Protein AF-0000000081938781 (afdb_homodimer)

Foldseek 3Di:
DPPPPPVVVVVVVVVVVVVVVVVVVVVVPDDDPPPCVVVLVVVCVVVPHDDSVVVVCVVVVVVVVVVVVVVD/DPPPPPVVVVVVVVVVVVVVVVVVVVVVPDDDPPPCVVVLVVVCVVVPHDDSVVVVVVVVVVVVVVVVVVVD

Structure (mmCIF, N/CA/C/O backbone):
data_AF-0000000081938781-model_v1
#
loop_
_entity.id
_entity.type
_entity.pdbx_description
1 polymer 'Uncharacterized protein'
#
loop_
_atom_site.group_PDB
_atom_site.id
_atom_site.type_symbol
_atom_site.label_atom_id
_atom_site.label_alt_id
_atom_site.label_comp_id
_atom_site.label_asym_id
_atom_site.label_entity_id
_atom_site.label_seq_id
_atom_site.pdbx_PDB_ins_code
_atom_site.Cartn_x
_atom_site.Cartn_y
_atom_site.Cartn_z
_atom_site.occupancy
_atom_site.B_iso_or_equiv
_atom_site.auth_seq_id
_atom_site.auth_comp_id
_atom_site.auth_asym_id
_atom_site.auth_atom_id
_atom_site.pdbx_PDB_model_num
ATOM 1 N N . GLN A 1 1 ? -18.969 41.344 25.844 1 45.53 1 GLN A N 1
ATOM 2 C CA . GLN A 1 1 ? -19.172 40.438 24.719 1 45.53 1 GLN A CA 1
ATOM 3 C C . GLN A 1 1 ? -18.578 39.062 25.016 1 45.53 1 GLN A C 1
ATOM 5 O O . GLN A 1 1 ? -17.391 38.938 25.312 1 45.53 1 GLN A O 1
ATOM 10 N N . ARG A 1 2 ? -19.328 38.125 25.609 1 53.16 2 ARG A N 1
ATOM 11 C CA . ARG A 1 2 ? -18.984 36.75 25.953 1 53.16 2 ARG A CA 1
ATOM 12 C C . ARG A 1 2 ? -18.453 36 24.734 1 53.16 2 ARG A C 1
ATOM 14 O O . ARG A 1 2 ? -19 36.094 23.641 1 53.16 2 ARG A O 1
ATOM 21 N N . SER A 1 3 ? -17.109 35.969 24.516 1 57.44 3 SER A N 1
ATOM 22 C CA . SER A 1 3 ? -16.5 35.094 23.5 1 57.44 3 SER A CA 1
ATOM 23 C C . SER A 1 3 ? -17.203 33.75 23.406 1 57.44 3 SER A C 1
ATOM 25 O O . SER A 1 3 ? -17.266 33 24.391 1 57.44 3 SER A O 1
ATOM 27 N N . LEU A 1 4 ? -18.391 33.625 22.875 1 56.41 4 LEU A N 1
ATOM 28 C CA . LEU A 1 4 ? -19.219 32.469 22.641 1 56.41 4 LEU A CA 1
ATOM 29 C C . LEU A 1 4 ? -18.391 31.297 22.125 1 56.41 4 LEU A C 1
ATOM 31 O O . LEU A 1 4 ? -17.766 31.391 21.062 1 56.41 4 LEU A O 1
ATOM 35 N N . HIS A 1 5 ? -17.75 30.547 22.922 1 61.38 5 HIS A N 1
ATOM 36 C CA . HIS A 1 5 ? -17.25 29.219 22.578 1 61.38 5 HIS A CA 1
ATOM 37 C C . HIS A 1 5 ? -18.266 28.469 21.703 1 61.38 5 HIS A C 1
ATOM 39 O O . HIS A 1 5 ? -19.406 28.266 22.125 1 61.38 5 HIS A O 1
ATOM 45 N N . ASN A 1 6 ? -18.469 28.797 20.422 1 64.5 6 ASN A N 1
ATOM 46 C CA . ASN A 1 6 ? -19.375 28.141 19.484 1 64.5 6 ASN A CA 1
ATOM 47 C C . ASN A 1 6 ? -19.312 26.625 19.594 1 64.5 6 ASN A C 1
ATOM 49 O O . ASN A 1 6 ? -18.266 26.016 19.344 1 64.5 6 ASN A O 1
ATOM 53 N N . PRO A 1 7 ? -20.297 26.078 20.297 1 66.06 7 PRO A N 1
ATOM 54 C CA . PRO A 1 7 ? -20.391 24.625 20.469 1 66.06 7 PRO A CA 1
ATOM 55 C C . PRO A 1 7 ? -20.109 23.859 19.172 1 66.06 7 PRO A C 1
ATOM 57 O O . PRO A 1 7 ? -19.641 22.719 19.219 1 66.06 7 PRO A O 1
ATOM 60 N N . ARG A 1 8 ? -20.484 24.516 18.141 1 68.5 8 ARG A N 1
ATOM 61 C CA . ARG A 1 8 ? -20.234 23.859 16.859 1 68.5 8 ARG A CA 1
ATOM 62 C C . ARG A 1 8 ? -18.75 23.719 16.609 1 68.5 8 ARG A C 1
ATOM 64 O O . ARG A 1 8 ? -18.312 22.75 15.953 1 68.5 8 ARG A O 1
ATOM 71 N N . ARG A 1 9 ? -18.062 24.594 17.172 1 79.56 9 ARG A N 1
ATOM 72 C CA . ARG A 1 9 ? -16.625 24.516 16.969 1 79.56 9 ARG A CA 1
ATOM 73 C C . ARG A 1 9 ? -16.047 23.297 17.703 1 79.56 9 ARG A C 1
ATOM 75 O O . ARG A 1 9 ? -15.078 22.688 17.234 1 79.56 9 ARG A O 1
ATOM 82 N N . LYS A 1 10 ? -16.703 23.078 18.828 1 79.31 10 LYS A N 1
ATOM 83 C CA . LYS A 1 10 ? -16.25 21.922 19.594 1 79.31 10 LYS A CA 1
ATOM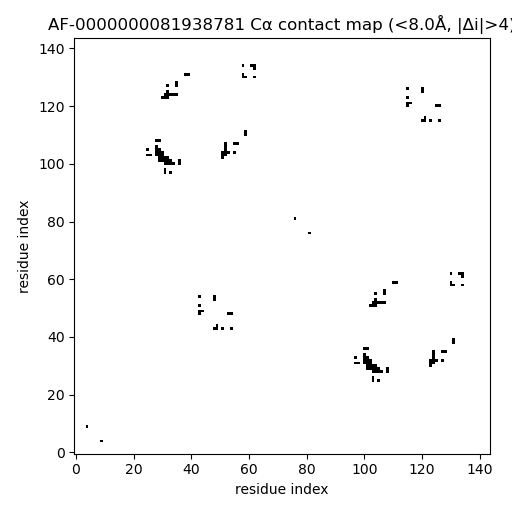 84 C C . LYS A 1 10 ? -16.469 20.625 18.812 1 79.31 10 LYS A C 1
ATOM 86 O O . LYS A 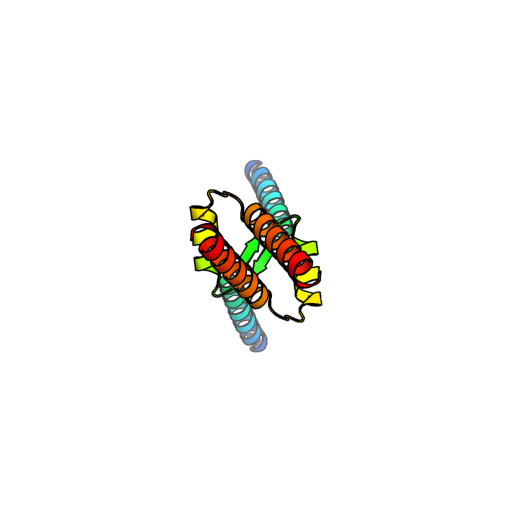1 10 ? -15.594 19.75 18.781 1 79.31 10 LYS A O 1
ATOM 91 N N . CYS A 1 11 ? -17.719 20.516 18.312 1 83.75 11 CYS A N 1
ATOM 92 C CA . CYS A 1 11 ? -18.047 19.312 17.547 1 83.75 11 CYS A CA 1
ATOM 93 C C . CYS A 1 11 ? -17.094 19.141 16.359 1 83.75 11 CYS A C 1
ATOM 95 O O . CYS A 1 11 ? -16.609 18.047 16.109 1 83.75 11 CYS A O 1
ATOM 97 N N . GLY A 1 12 ? -16.859 20.25 15.898 1 83.88 12 GLY A N 1
ATOM 98 C CA . GLY A 1 12 ? -15.961 20.25 14.758 1 83.88 12 GLY A CA 1
ATOM 99 C C . GLY A 1 12 ? -14.555 19.812 15.117 1 83.88 12 GLY A C 1
ATOM 100 O O . GLY A 1 12 ? -13.922 19.062 14.367 1 83.88 12 GLY A O 1
ATOM 101 N N . ARG A 1 13 ? -14.141 20.312 16.25 1 88.31 13 ARG A N 1
ATOM 102 C CA . ARG A 1 13 ? -12.805 19.953 16.703 1 88.31 13 ARG A CA 1
ATOM 103 C C . ARG A 1 13 ? -12.695 18.453 16.984 1 88.31 13 ARG A C 1
ATOM 105 O O . ARG A 1 13 ? -11.695 17.828 16.641 1 88.31 13 ARG A O 1
ATOM 112 N N . ARG A 1 14 ? -13.664 17.953 17.688 1 89.31 14 ARG A N 1
ATOM 113 C CA . ARG A 1 14 ? -13.703 16.531 17.969 1 89.31 14 ARG A CA 1
ATOM 114 C C . ARG A 1 14 ? -13.703 15.711 16.688 1 89.31 14 ARG A C 1
ATOM 116 O O . ARG A 1 14 ? -13.016 14.688 16.594 1 89.31 14 ARG A O 1
ATOM 123 N N . GLN A 1 15 ? -14.562 16.094 15.789 1 92.81 15 GLN A N 1
ATOM 124 C CA . GLN A 1 15 ? -14.633 15.414 14.492 1 92.81 15 GLN A CA 1
ATOM 125 C C . GLN A 1 15 ? -13.281 15.438 13.789 1 92.81 15 GLN A C 1
ATOM 127 O O . GLN A 1 15 ? -12.867 14.438 13.195 1 92.81 15 GLN A O 1
ATOM 132 N N . LYS A 1 16 ? -12.711 16.609 13.945 1 94.88 16 LYS A N 1
ATOM 133 C CA . LYS A 1 16 ? -11.391 16.734 13.344 1 94.88 16 LYS A CA 1
ATOM 134 C C . LYS A 1 16 ? -10.383 15.805 14.016 1 94.88 16 LYS A C 1
ATOM 136 O O . LYS A 1 16 ? -9.562 15.18 13.344 1 94.88 16 LYS A O 1
ATOM 141 N N . HIS A 1 17 ? -10.375 15.844 15.312 1 94.38 17 HIS A N 1
ATOM 142 C CA . HIS A 1 17 ? -9.492 14.969 16.078 1 94.38 17 HIS A CA 1
ATOM 143 C C . HIS A 1 17 ? -9.734 13.5 15.727 1 94.38 17 HIS A C 1
ATOM 145 O O . HIS A 1 17 ? -8.781 12.75 15.523 1 94.38 17 HIS A O 1
ATOM 151 N N . ASN A 1 18 ? -10.938 13.047 15.641 1 95 18 ASN A N 1
ATOM 152 C CA . ASN A 1 18 ? -11.289 11.672 15.297 1 95 18 ASN A CA 1
ATOM 153 C C . ASN A 1 18 ? -10.805 11.305 13.891 1 95 18 ASN A C 1
ATOM 155 O O . ASN A 1 18 ? -10.328 10.195 13.672 1 95 18 ASN A O 1
ATOM 159 N N . ARG A 1 19 ? -10.984 12.242 12.984 1 95.88 19 ARG A N 1
ATOM 160 C CA . ARG A 1 19 ? -10.508 12.016 11.617 1 95.88 19 ARG A CA 1
ATOM 161 C C . ARG A 1 19 ? -8.992 11.828 11.594 1 95.88 19 ARG A C 1
ATOM 163 O O . ARG A 1 19 ? -8.484 10.93 10.914 1 95.88 19 ARG A O 1
ATOM 170 N N . ARG A 1 20 ? -8.32 12.672 12.297 1 95.88 20 ARG A N 1
ATOM 171 C CA . ARG A 1 20 ? -6.863 12.594 12.375 1 95.88 20 ARG A CA 1
ATOM 172 C C . ARG A 1 20 ? -6.414 11.242 12.914 1 95.88 20 ARG A C 1
ATOM 174 O O . ARG A 1 20 ? -5.453 10.656 12.414 1 95.88 20 ARG A O 1
ATOM 181 N N . GLN A 1 21 ? -7.051 10.773 13.945 1 95.81 21 GLN A N 1
ATOM 182 C CA . GLN A 1 21 ? -6.715 9.484 14.547 1 95.81 21 GLN A CA 1
ATOM 183 C C . GLN A 1 21 ? -6.957 8.344 13.57 1 95.81 21 GLN A C 1
ATOM 185 O O . GLN A 1 21 ? -6.141 7.426 13.461 1 95.81 21 GLN A O 1
ATOM 190 N N . ARG A 1 22 ? -8.047 8.344 12.883 1 95.06 22 ARG A N 1
ATOM 191 C CA . ARG A 1 22 ? -8.375 7.328 11.883 1 95.06 22 ARG A CA 1
ATOM 192 C C . ARG A 1 22 ? -7.336 7.312 10.766 1 95.06 22 ARG A C 1
ATOM 194 O O . ARG A 1 22 ? -6.859 6.25 10.367 1 95.06 22 ARG A O 1
ATOM 201 N N . ASP A 1 23 ? -7.016 8.422 10.32 1 94.81 23 ASP A N 1
ATOM 202 C CA . ASP A 1 23 ? -6.016 8.531 9.266 1 94.81 23 ASP A CA 1
ATOM 203 C C . ASP A 1 23 ? -4.664 7.984 9.727 1 94.81 23 ASP A C 1
ATOM 205 O O . ASP A 1 23 ? -3.975 7.293 8.977 1 94.81 23 ASP A O 1
ATOM 209 N N . GLN A 1 24 ? -4.316 8.352 10.891 1 96.31 24 GLN A N 1
ATOM 210 C CA . GLN A 1 24 ? -3.049 7.891 11.445 1 96.31 24 GLN A CA 1
ATOM 211 C C . GLN A 1 24 ? -3.02 6.371 11.562 1 96.31 24 GLN A C 1
ATOM 213 O O . GLN A 1 24 ? -1.993 5.742 11.297 1 96.31 24 GLN A O 1
ATOM 218 N N . LYS A 1 25 ? -4.133 5.824 11.992 1 95.75 25 LYS A N 1
ATOM 219 C CA . LYS A 1 25 ? -4.223 4.371 12.109 1 95.75 25 LYS A CA 1
ATOM 220 C C . LYS A 1 25 ? -4.07 3.699 10.75 1 95.75 25 LYS A C 1
ATOM 222 O O . LYS A 1 25 ? -3.361 2.697 10.625 1 95.75 25 LYS A O 1
ATOM 227 N N . ARG A 1 26 ? -4.695 4.227 9.758 1 96.06 26 ARG A N 1
ATOM 228 C CA . ARG A 1 26 ? -4.641 3.652 8.414 1 96.06 26 ARG A CA 1
ATOM 229 C C . ARG A 1 26 ? -3.244 3.773 7.82 1 96.06 26 ARG A C 1
ATOM 231 O O . ARG A 1 26 ? -2.797 2.893 7.082 1 96.06 26 ARG A O 1
ATOM 238 N N . ALA A 1 27 ? -2.607 4.875 8.164 1 96.69 27 ALA A N 1
ATOM 239 C CA . ALA A 1 27 ? -1.287 5.148 7.605 1 96.69 27 ALA A CA 1
ATOM 240 C C . ALA A 1 27 ? -0.282 4.078 8.023 1 96.69 27 ALA A C 1
ATOM 242 O O . ALA A 1 27 ? 0.711 3.85 7.324 1 96.69 27 ALA A O 1
ATOM 243 N N . ARG A 1 28 ? -0.596 3.385 9.109 1 96.81 28 ARG A N 1
ATOM 244 C CA . ARG A 1 28 ? 0.328 2.398 9.656 1 96.81 28 ARG A CA 1
ATOM 245 C C . ARG A 1 28 ? 0.369 1.144 8.789 1 96.81 28 ARG A C 1
ATOM 247 O O . ARG A 1 28 ? 1.335 0.38 8.844 1 96.81 28 ARG A O 1
ATOM 254 N N . THR A 1 29 ? -0.623 0.896 7.965 1 98.19 29 THR A N 1
ATOM 255 C CA . THR A 1 29 ? -0.706 -0.331 7.18 1 98.19 29 THR A CA 1
ATOM 256 C C . THR A 1 29 ? -0.753 -0.014 5.688 1 98.19 29 THR A C 1
ATOM 258 O O . THR A 1 29 ? -1.196 -0.839 4.887 1 98.19 29 THR A O 1
ATOM 261 N N . ARG A 1 30 ? -0.37 1.173 5.359 1 98.62 30 ARG A N 1
ATOM 262 C CA . ARG A 1 30 ? -0.258 1.542 3.953 1 98.62 30 ARG A CA 1
ATOM 263 C C . ARG A 1 30 ? 1.151 1.287 3.432 1 98.62 30 ARG A C 1
ATOM 265 O O . ARG A 1 30 ? 2.135 1.546 4.129 1 98.62 30 ARG A O 1
ATOM 272 N N . VAL A 1 31 ? 1.252 0.759 2.23 1 98.62 31 VAL A N 1
ATOM 273 C CA . VAL A 1 31 ? 2.529 0.495 1.578 1 98.62 31 VAL A CA 1
ATOM 274 C C . VAL A 1 31 ? 2.586 1.224 0.237 1 98.62 31 VAL A C 1
ATOM 276 O O . VAL A 1 31 ? 1.583 1.303 -0.476 1 98.62 31 VAL A O 1
ATOM 279 N N . ASN A 1 32 ? 3.742 1.853 -0.035 1 98.62 32 ASN A N 1
ATOM 280 C CA . ASN A 1 32 ? 3.967 2.496 -1.324 1 98.62 32 ASN A CA 1
ATOM 281 C C . ASN A 1 32 ? 4.324 1.479 -2.404 1 98.62 32 ASN A C 1
ATOM 283 O O . ASN A 1 32 ? 5.398 0.876 -2.363 1 98.62 32 ASN A O 1
ATOM 287 N N . ILE A 1 33 ? 3.492 1.423 -3.383 1 98.81 33 ILE A N 1
ATOM 288 C CA . ILE A 1 33 ? 3.732 0.402 -4.395 1 98.81 33 ILE A CA 1
ATOM 289 C C . ILE A 1 33 ? 4.168 1.063 -5.703 1 98.81 33 ILE A C 1
ATOM 291 O O . ILE A 1 33 ? 4.352 0.388 -6.719 1 98.81 33 ILE A O 1
ATOM 295 N N . GLY A 1 34 ? 4.34 2.285 -5.707 1 96.81 34 GLY A N 1
ATOM 296 C CA . GLY A 1 34 ? 4.988 3.035 -6.77 1 96.81 34 GLY A CA 1
ATOM 297 C C . GLY A 1 34 ? 4.34 2.832 -8.125 1 96.81 34 GLY A C 1
ATOM 298 O O . GLY A 1 34 ? 3.121 2.961 -8.258 1 96.81 34 GLY A O 1
ATOM 299 N N . GLY A 1 35 ? 5.227 2.488 -9.109 1 97 35 GLY A N 1
ATOM 300 C CA . GLY A 1 35 ? 4.805 2.391 -10.5 1 97 35 GLY A CA 1
ATOM 301 C C . GLY A 1 35 ? 3.814 1.271 -10.742 1 97 35 GLY A C 1
ATOM 302 O O . GLY A 1 35 ? 3.15 1.237 -11.781 1 97 35 GLY A O 1
ATOM 303 N N . SER A 1 36 ? 3.646 0.47 -9.797 1 98.38 36 SER A N 1
ATOM 304 C CA . SER A 1 36 ? 2.717 -0.643 -9.961 1 98.38 36 SER A CA 1
ATOM 305 C C . SER A 1 36 ? 1.295 -0.235 -9.586 1 98.38 36 SER A C 1
ATOM 307 O O . SER A 1 36 ? 0.363 -1.031 -9.711 1 98.38 36 SER A O 1
ATOM 309 N N . TYR A 1 37 ? 1.133 0.913 -9.203 1 98.75 37 TYR A N 1
ATOM 310 C CA . TYR A 1 37 ? -0.144 1.361 -8.664 1 98.75 37 TYR A CA 1
ATOM 311 C C . TYR A 1 37 ? -1.262 1.188 -9.68 1 98.75 37 TYR A C 1
ATOM 313 O O . TYR A 1 37 ? -2.35 0.713 -9.352 1 98.75 37 TYR A O 1
ATOM 321 N N . GLU A 1 38 ? -1.007 1.65 -10.93 1 98.44 38 GLU A N 1
ATOM 322 C CA . GLU A 1 38 ? -2.041 1.546 -11.953 1 98.44 38 GLU A CA 1
ATOM 323 C C . GLU A 1 38 ? -2.383 0.088 -12.25 1 98.44 38 GLU A C 1
ATOM 325 O O . GLU A 1 38 ? -3.553 -0.258 -12.422 1 98.44 38 GLU A O 1
ATOM 330 N N . ARG A 1 39 ? -1.363 -0.776 -12.297 1 98.5 39 ARG A N 1
ATOM 331 C CA . ARG A 1 39 ? -1.596 -2.203 -12.492 1 98.5 39 ARG A CA 1
ATOM 332 C C . ARG A 1 39 ? -2.381 -2.797 -11.328 1 98.5 39 ARG A C 1
ATOM 334 O O . ARG A 1 39 ? -3.256 -3.641 -11.531 1 98.5 39 ARG A O 1
ATOM 341 N N . TRP A 1 40 ? -2.064 -2.387 -10.195 1 98.75 40 TRP A N 1
ATOM 342 C CA . TRP A 1 40 ? -2.748 -2.818 -8.984 1 98.75 40 TRP A CA 1
ATOM 343 C C . TRP A 1 40 ? -4.223 -2.438 -9.023 1 98.75 40 TRP A C 1
ATOM 345 O O . TRP A 1 40 ? -5.094 -3.27 -8.758 1 98.75 40 TRP A O 1
ATOM 355 N N . LYS A 1 41 ? -4.473 -1.215 -9.344 1 98.56 41 LYS A N 1
ATOM 356 C CA . LYS A 1 41 ? -5.844 -0.724 -9.438 1 98.56 41 LYS A CA 1
ATOM 357 C C . LYS A 1 41 ? -6.633 -1.483 -10.5 1 98.56 41 LYS A C 1
ATOM 359 O O . LYS A 1 41 ? -7.781 -1.863 -10.281 1 98.56 41 LYS A O 1
ATOM 364 N N . ASP A 1 42 ? -6.039 -1.632 -11.625 1 98.31 42 ASP A N 1
ATOM 365 C CA . ASP A 1 42 ? -6.688 -2.348 -12.719 1 98.31 42 ASP A CA 1
ATOM 366 C C . ASP A 1 42 ? -7.035 -3.777 -12.312 1 98.31 42 ASP A C 1
ATOM 368 O O . ASP A 1 42 ? -8.148 -4.25 -12.57 1 98.31 42 ASP A O 1
ATOM 372 N N . LEU A 1 43 ? -6.129 -4.449 -11.719 1 98.12 43 LEU A N 1
ATOM 373 C CA . LEU A 1 43 ? -6.359 -5.824 -11.289 1 98.12 43 LEU A CA 1
ATOM 374 C C . LEU A 1 43 ? -7.449 -5.887 -10.227 1 98.12 43 LEU A C 1
ATOM 376 O O . LEU A 1 43 ? -8.312 -6.766 -10.273 1 98.12 43 LEU A O 1
ATOM 380 N N . ARG A 1 44 ? -7.383 -4.965 -9.25 1 98.44 44 ARG A N 1
ATOM 381 C CA . ARG A 1 44 ? -8.406 -4.918 -8.211 1 98.44 44 ARG A CA 1
ATOM 382 C C . ARG A 1 44 ? -9.797 -4.766 -8.82 1 98.44 44 ARG A C 1
ATOM 384 O O . ARG A 1 44 ? -10.727 -5.477 -8.438 1 98.44 44 ARG A O 1
ATOM 391 N N . ASP A 1 45 ? -9.898 -3.885 -9.789 1 97.88 45 ASP A N 1
ATOM 392 C CA . ASP A 1 45 ? -11.188 -3.613 -10.414 1 97.88 45 ASP A CA 1
ATOM 393 C C . ASP A 1 45 ? -11.648 -4.797 -11.266 1 97.88 45 ASP A C 1
ATOM 395 O O . ASP A 1 45 ? -12.836 -5.133 -11.281 1 97.88 45 ASP A O 1
ATOM 399 N N . ARG A 1 46 ? -10.742 -5.402 -11.945 1 97.19 46 ARG A N 1
ATOM 400 C CA . ARG A 1 46 ? -11.062 -6.547 -12.789 1 97.19 46 ARG A CA 1
ATOM 401 C C . ARG A 1 46 ? -11.539 -7.73 -11.961 1 97.19 46 ARG A C 1
ATOM 403 O O . ARG A 1 46 ? -12.406 -8.492 -12.391 1 97.19 46 ARG A O 1
ATOM 410 N N . LEU A 1 47 ? -11.031 -7.938 -10.82 1 97.12 47 LEU A N 1
ATOM 411 C CA . LEU A 1 47 ? -11.375 -9.07 -9.953 1 97.12 47 LEU A CA 1
ATOM 412 C C . LEU A 1 47 ? -12.602 -8.758 -9.109 1 97.12 47 LEU A C 1
ATOM 414 O O . LEU A 1 47 ? -13.172 -9.648 -8.484 1 97.12 47 LEU A O 1
ATOM 418 N N . GLY A 1 48 ? -12.977 -7.516 -9.031 1 97.5 48 GLY A N 1
ATOM 419 C CA . GLY A 1 48 ? -14.211 -7.117 -8.375 1 97.5 48 GLY A CA 1
ATOM 420 C C . GLY A 1 48 ? -14.031 -6.785 -6.906 1 97.5 48 GLY A C 1
ATOM 421 O O . GLY A 1 48 ? -14.992 -6.832 -6.133 1 97.5 48 GLY A O 1
ATOM 422 N N . TYR A 1 49 ? -12.898 -6.578 -6.418 1 97.69 49 TYR A N 1
ATOM 423 C CA . TYR A 1 49 ? -12.641 -6.211 -5.031 1 97.69 49 TYR A CA 1
ATOM 424 C C . TYR A 1 49 ? -12.867 -4.723 -4.809 1 97.69 49 TYR A C 1
ATOM 426 O O . TYR A 1 49 ? -12.547 -3.902 -5.672 1 97.69 49 TYR A O 1
ATOM 434 N N . SER A 1 50 ? -13.336 -4.352 -3.604 1 97.19 50 SER A N 1
ATOM 435 C CA . SER A 1 50 ? -13.5 -2.947 -3.24 1 97.19 50 SER A CA 1
ATOM 436 C C . SER A 1 50 ? -12.32 -2.441 -2.42 1 97.19 50 SER A C 1
ATOM 438 O O . SER A 1 50 ? -11.969 -1.263 -2.49 1 97.19 50 SER A O 1
ATOM 440 N N . LEU A 1 51 ? -11.734 -3.332 -1.675 1 97.38 51 LEU A N 1
ATOM 441 C CA . LEU A 1 51 ? -10.672 -2.947 -0.75 1 97.38 51 LEU A CA 1
ATOM 442 C C . LEU A 1 51 ? -9.312 -3.43 -1.251 1 97.38 51 LEU A C 1
ATOM 444 O O . LEU A 1 51 ? -9.195 -4.547 -1.758 1 97.38 51 LEU A O 1
ATOM 448 N N . ASN A 1 52 ? -8.352 -2.602 -1.061 1 98.75 52 ASN A N 1
ATOM 449 C CA . ASN A 1 52 ? -6.977 -2.979 -1.364 1 98.75 52 ASN A CA 1
ATOM 450 C C . ASN A 1 52 ? -6.504 -4.133 -0.486 1 98.75 52 ASN A C 1
ATOM 452 O O . ASN A 1 52 ? -5.711 -4.969 -0.924 1 98.75 52 ASN A O 1
ATOM 456 N N . SER A 1 53 ? -6.973 -4.195 0.753 1 98.5 53 SER A N 1
ATOM 457 C CA . SER A 1 53 ? -6.602 -5.258 1.682 1 98.5 53 SER A CA 1
ATOM 458 C C . SER A 1 53 ? -7.035 -6.621 1.162 1 98.5 53 SER A C 1
ATOM 460 O O . SER A 1 53 ? -6.336 -7.617 1.356 1 98.5 53 SER A O 1
ATOM 462 N N . ASP A 1 54 ? -8.117 -6.68 0.464 1 98.44 54 ASP A N 1
ATOM 463 C CA . ASP A 1 54 ? -8.609 -7.941 -0.082 1 98.44 54 ASP A CA 1
ATOM 464 C C . ASP A 1 54 ? -7.715 -8.43 -1.224 1 98.44 54 ASP A C 1
ATOM 466 O O . ASP A 1 54 ? -7.414 -9.617 -1.316 1 98.44 54 ASP A O 1
ATOM 470 N N . LEU A 1 55 ? -7.312 -7.586 -2.078 1 98.75 55 LEU A N 1
ATOM 471 C CA . LEU A 1 55 ? -6.402 -7.953 -3.158 1 98.75 55 LEU A CA 1
ATOM 472 C C . LEU A 1 55 ? -5.055 -8.414 -2.604 1 98.75 55 LEU A C 1
ATOM 474 O O . LEU A 1 55 ? -4.461 -9.367 -3.113 1 98.75 55 LEU A O 1
ATOM 478 N N . ALA A 1 56 ? -4.605 -7.715 -1.581 1 98.88 56 ALA A N 1
ATOM 479 C CA . ALA A 1 56 ? -3.33 -8.078 -0.966 1 98.88 56 ALA A CA 1
ATOM 480 C C . ALA A 1 56 ? -3.373 -9.5 -0.417 1 98.88 56 ALA A C 1
ATOM 482 O O . ALA A 1 56 ? -2.422 -10.266 -0.588 1 98.88 56 ALA A O 1
ATOM 483 N N . VAL A 1 57 ? -4.504 -9.867 0.26 1 98.69 57 VAL A N 1
ATOM 484 C CA . VAL A 1 57 ? -4.66 -11.219 0.794 1 98.69 57 VAL A CA 1
ATOM 485 C C . VAL A 1 57 ? -4.605 -12.234 -0.344 1 98.69 57 VAL A C 1
ATOM 487 O O . VAL A 1 57 ? -3.93 -13.258 -0.235 1 98.69 57 VAL A O 1
ATOM 490 N N . LEU A 1 58 ? -5.25 -11.953 -1.412 1 98.75 58 LEU A N 1
ATOM 491 C CA . LEU A 1 58 ? -5.281 -12.852 -2.561 1 98.75 58 LEU A CA 1
ATOM 492 C C . LEU A 1 58 ? -3.883 -13.055 -3.135 1 98.75 58 LEU A C 1
ATOM 494 O O . LEU A 1 58 ? -3.463 -14.188 -3.381 1 98.75 58 LEU A O 1
ATOM 498 N N . LEU A 1 59 ? -3.18 -11.945 -3.342 1 98.69 59 LEU A N 1
ATOM 499 C CA . LEU A 1 59 ? -1.856 -12.016 -3.953 1 98.69 59 LEU A CA 1
ATOM 500 C C . LEU A 1 59 ? -0.88 -12.766 -3.053 1 98.69 59 LEU A C 1
ATOM 502 O O . LEU A 1 59 ? -0.11 -13.602 -3.525 1 98.69 59 LEU A O 1
ATOM 506 N N . LEU A 1 60 ? -0.949 -12.477 -1.788 1 98.69 60 LEU A N 1
ATOM 507 C CA . LEU A 1 60 ? -0.064 -13.141 -0.838 1 98.69 60 LEU A CA 1
ATOM 508 C C . LEU A 1 60 ? -0.381 -14.633 -0.752 1 98.69 60 LEU A C 1
ATOM 510 O O . LEU A 1 60 ? 0.528 -15.469 -0.758 1 98.69 60 LEU A O 1
ATOM 514 N N . ASP A 1 61 ? -1.665 -14.914 -0.695 1 98.44 61 ASP A N 1
ATOM 515 C CA . ASP A 1 61 ? -2.062 -16.312 -0.587 1 98.44 61 ASP A CA 1
ATOM 516 C C . ASP A 1 61 ? -1.634 -17.109 -1.822 1 9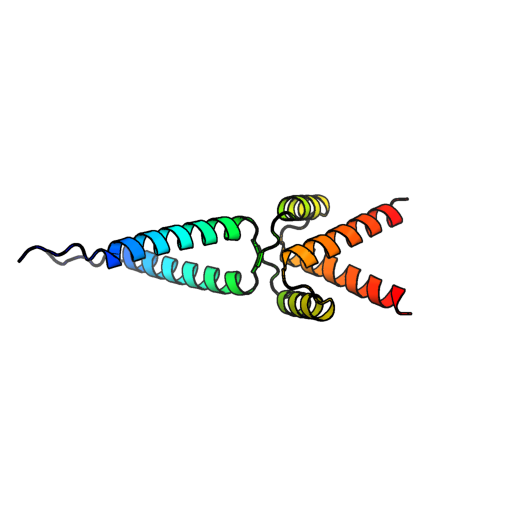8.44 61 ASP A C 1
ATOM 518 O O . ASP A 1 61 ? -1.095 -18.203 -1.705 1 98.44 61 ASP A O 1
ATOM 522 N N . ARG A 1 62 ? -1.841 -16.594 -2.955 1 98.06 62 ARG A N 1
ATOM 523 C CA . ARG A 1 62 ? -1.477 -17.297 -4.18 1 98.06 62 ARG A CA 1
ATOM 524 C C . ARG A 1 62 ? 0.037 -17.453 -4.297 1 98.06 62 ARG A C 1
ATOM 526 O O . ARG A 1 62 ? 0.529 -18.469 -4.766 1 98.06 62 ARG A O 1
ATOM 533 N N . PHE A 1 63 ? 0.718 -16.469 -3.881 1 98.25 63 PHE A N 1
ATOM 534 C CA . PHE A 1 63 ? 2.174 -16.531 -3.947 1 98.25 63 PHE A CA 1
ATOM 535 C C . PHE A 1 63 ? 2.713 -17.594 -3 1 98.25 63 PHE A C 1
ATOM 537 O O . PHE A 1 63 ? 3.617 -18.344 -3.359 1 98.25 63 PHE A O 1
ATOM 544 N N . ILE A 1 64 ? 2.178 -17.641 -1.77 1 97 64 ILE A N 1
ATOM 545 C CA . ILE A 1 64 ? 2.609 -18.641 -0.787 1 97 64 ILE A CA 1
ATOM 546 C C . ILE A 1 64 ? 2.305 -20.047 -1.301 1 97 64 ILE A C 1
ATOM 548 O O . ILE A 1 64 ? 3.127 -20.953 -1.166 1 97 64 ILE A O 1
ATOM 552 N N . ILE A 1 65 ? 1.195 -20.172 -1.906 1 97 65 ILE A N 1
ATOM 553 C CA . ILE A 1 65 ? 0.841 -21.453 -2.504 1 97 65 ILE A CA 1
ATOM 554 C C . ILE A 1 65 ? 1.841 -21.812 -3.602 1 97 65 ILE A C 1
ATOM 556 O O . ILE A 1 65 ? 2.287 -22.953 -3.699 1 97 65 ILE A O 1
ATOM 560 N N . LEU A 1 66 ? 2.094 -20.828 -4.391 1 95.69 66 LEU A N 1
ATOM 561 C CA . LEU A 1 66 ? 3.055 -21.031 -5.469 1 95.69 66 LEU A CA 1
ATOM 562 C C . LEU A 1 66 ? 4.414 -21.438 -4.918 1 95.69 66 LEU A C 1
ATOM 564 O O . LEU A 1 66 ? 5.059 -22.344 -5.453 1 95.69 66 LEU A O 1
ATOM 568 N N . ILE A 1 67 ? 4.883 -20.875 -3.836 1 95.19 67 ILE A N 1
ATOM 569 C CA . ILE A 1 67 ? 6.164 -21.188 -3.211 1 95.19 67 ILE A CA 1
ATOM 570 C C . ILE A 1 67 ? 6.141 -22.609 -2.656 1 95.19 67 ILE A C 1
ATOM 572 O O . ILE A 1 67 ? 7.109 -23.359 -2.811 1 95.19 67 ILE A O 1
ATOM 576 N N . PHE A 1 68 ? 5.043 -22.938 -2.084 1 95.12 68 PHE A N 1
ATOM 577 C CA . PHE A 1 68 ? 4.898 -24.281 -1.514 1 95.12 68 PHE A CA 1
ATOM 578 C C . PHE A 1 68 ? 4.945 -25.344 -2.604 1 95.12 68 PHE A C 1
ATOM 580 O O . PHE A 1 68 ? 5.535 -26.406 -2.416 1 95.12 68 PHE A O 1
ATOM 587 N N . LEU A 1 69 ? 4.336 -24.984 -3.74 1 93.94 69 LEU A N 1
ATOM 588 C CA . LEU A 1 69 ? 4.289 -25.922 -4.855 1 93.94 69 LEU A CA 1
ATOM 589 C C . LEU A 1 69 ? 5.66 -26.062 -5.508 1 93.94 69 LEU A C 1
ATOM 591 O O . LEU A 1 69 ? 6.02 -27.141 -5.988 1 93.94 69 LEU A O 1
ATOM 595 N N . VAL A 1 70 ? 6.445 -25.016 -5.484 1 92.06 70 VAL A N 1
ATOM 596 C CA . VAL A 1 70 ? 7.75 -25.016 -6.141 1 92.06 70 VAL A CA 1
ATOM 597 C C . VAL A 1 70 ? 8.789 -25.656 -5.227 1 92.06 70 VAL A C 1
ATOM 599 O O . VAL A 1 70 ? 9.742 -26.281 -5.699 1 92.06 70 VAL A O 1
ATOM 602 N N . MET A 1 71 ? 8.648 -25.547 -3.922 1 90.69 71 MET A N 1
ATOM 603 C CA . MET A 1 71 ? 9.602 -26.094 -2.953 1 90.69 71 MET A CA 1
ATOM 604 C C . MET A 1 71 ? 9.328 -27.562 -2.699 1 90.69 71 MET A C 1
ATOM 606 O O . MET A 1 71 ? 10.195 -28.281 -2.189 1 90.69 71 MET A O 1
ATOM 610 N N . ARG A 1 72 ? 8.18 -28.141 -3.025 1 81.88 72 ARG A N 1
ATOM 611 C CA . ARG A 1 72 ? 7.875 -29.562 -2.961 1 81.88 72 ARG A CA 1
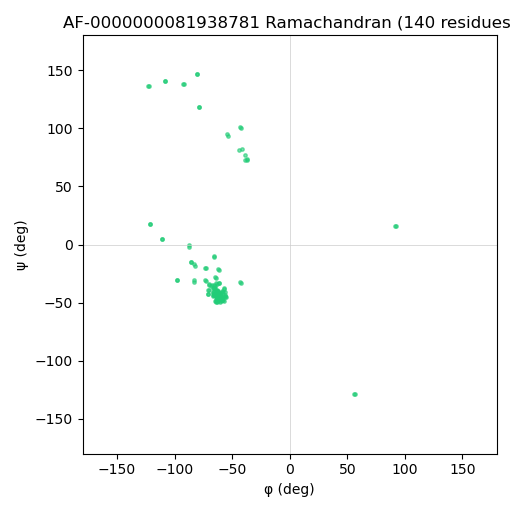ATOM 612 C C . ARG A 1 72 ? 8.258 -30.266 -4.262 1 81.88 72 ARG A C 1
ATOM 614 O O . ARG A 1 72 ? 8.781 -31.391 -4.242 1 81.88 72 ARG A O 1
ATOM 621 N N . GLN B 1 1 ? 15.562 47.438 16.516 1 45.34 1 GLN B N 1
ATOM 622 C CA . GLN B 1 1 ? 15.844 46 16.516 1 45.34 1 GLN B CA 1
ATOM 623 C C . GLN B 1 1 ? 15.273 45.344 15.258 1 45.34 1 GLN B C 1
ATOM 625 O O . GLN B 1 1 ? 14.078 45.406 14.992 1 45.34 1 GLN B O 1
ATOM 630 N N . ARG B 1 2 ? 16.016 45.25 14.141 1 53.41 2 ARG B N 1
ATOM 631 C CA . ARG B 1 2 ? 15.68 44.625 12.867 1 53.41 2 ARG B CA 1
ATOM 632 C C . ARG B 1 2 ? 15.25 43.188 13.062 1 53.41 2 ARG B C 1
ATOM 634 O O . ARG B 1 2 ? 15.867 42.438 13.828 1 53.41 2 ARG B O 1
ATOM 641 N N . SER B 1 3 ? 13.922 42.875 13.172 1 57.31 3 SER B N 1
ATOM 642 C CA . SER B 1 3 ? 13.406 41.531 13.172 1 57.31 3 SER B CA 1
ATOM 643 C C . SER B 1 3 ? 14.188 40.625 12.211 1 57.31 3 SER B C 1
ATOM 645 O O . SER B 1 3 ? 14.242 40.906 11.008 1 57.31 3 SER B O 1
ATOM 647 N N . LEU B 1 4 ? 15.391 40.188 12.469 1 56.5 4 LEU B N 1
ATOM 648 C CA . LEU B 1 4 ? 16.281 39.312 11.719 1 56.5 4 LEU B CA 1
ATOM 649 C C . LEU B 1 4 ? 15.523 38.125 11.164 1 56.5 4 LEU B C 1
ATOM 651 O O . LEU B 1 4 ? 14.984 37.312 11.93 1 56.5 4 LEU B O 1
ATOM 655 N N . HIS B 1 5 ? 14.836 38.219 10.094 1 61.66 5 HIS B N 1
ATOM 656 C CA . HIS B 1 5 ? 14.406 37.031 9.32 1 61.66 5 HIS B CA 1
ATOM 657 C C . HIS B 1 5 ? 15.5 35.969 9.281 1 61.66 5 HIS B C 1
ATOM 659 O O . HIS B 1 5 ? 16.625 36.25 8.859 1 61.66 5 HIS B O 1
ATOM 665 N N . ASN B 1 6 ? 15.75 35.156 10.336 1 64.62 6 ASN B N 1
ATOM 666 C CA . ASN B 1 6 ? 16.75 34.094 10.43 1 64.62 6 ASN B CA 1
ATOM 667 C C . ASN B 1 6 ? 16.781 33.25 9.164 1 64.62 6 ASN B C 1
ATOM 669 O O . ASN B 1 6 ? 15.789 32.594 8.828 1 64.62 6 ASN B O 1
ATOM 673 N N . PRO B 1 7 ? 17.766 33.531 8.336 1 65.94 7 PRO B N 1
ATOM 674 C CA . PRO B 1 7 ? 17.969 32.781 7.105 1 65.94 7 PRO B CA 1
ATOM 675 C C . PRO B 1 7 ? 17.781 31.266 7.309 1 65.94 7 PRO B C 1
ATOM 677 O O . PRO B 1 7 ? 17.391 30.562 6.379 1 65.94 7 PRO B O 1
ATOM 680 N N . ARG B 1 8 ? 18.141 30.891 8.461 1 68.94 8 ARG B N 1
ATOM 681 C CA . ARG B 1 8 ? 17.984 29.469 8.758 1 68.94 8 ARG B CA 1
ATOM 682 C C . ARG B 1 8 ? 16.516 29.062 8.742 1 68.94 8 ARG B C 1
ATOM 684 O O . ARG B 1 8 ? 16.172 27.922 8.391 1 68.94 8 ARG B O 1
ATOM 691 N N . ARG B 1 9 ? 15.758 30 9.047 1 79.75 9 ARG B N 1
ATOM 692 C CA . ARG B 1 9 ? 14.336 29.672 9.055 1 79.75 9 ARG B CA 1
ATOM 693 C C . ARG B 1 9 ? 13.812 29.438 7.641 1 79.75 9 ARG B C 1
ATOM 695 O O . ARG B 1 9 ? 12.914 28.625 7.43 1 79.75 9 ARG B O 1
ATOM 702 N N . LYS B 1 10 ? 14.445 30.234 6.781 1 79.31 10 LYS B N 1
ATOM 703 C CA . LYS B 1 10 ? 14.047 30.078 5.383 1 79.31 10 LYS B CA 1
ATOM 704 C C . LYS B 1 10 ? 14.398 28.688 4.863 1 79.31 10 LYS B C 1
ATOM 706 O O . LYS B 1 10 ? 13.594 28.062 4.168 1 79.31 10 LYS B O 1
ATOM 711 N N . CYS B 1 11 ? 15.672 28.312 5.141 1 83.88 11 CYS B N 1
ATOM 712 C CA . CYS B 1 11 ? 16.125 26.984 4.699 1 83.88 11 CYS B CA 1
ATOM 713 C C . CYS B 1 11 ? 15.227 25.891 5.27 1 83.88 11 CYS B C 1
ATOM 715 O O . CYS B 1 11 ? 14.82 24.984 4.547 1 83.88 11 CYS B O 1
ATOM 717 N N . GLY B 1 12 ? 14.945 26.219 6.406 1 84 12 GLY B N 1
ATOM 718 C CA . GLY B 1 12 ? 14.086 25.266 7.086 1 84 12 GLY B CA 1
ATOM 719 C C . GLY B 1 12 ? 12.703 25.156 6.473 1 84 12 GLY B C 1
ATOM 720 O O . GLY B 1 12 ? 12.156 24.062 6.34 1 84 12 GLY B O 1
ATOM 721 N N . ARG B 1 13 ? 12.203 26.312 6.152 1 88.19 13 ARG B N 1
ATOM 722 C CA . ARG B 1 13 ? 10.883 26.359 5.535 1 88.19 13 ARG B CA 1
ATOM 723 C C . ARG B 1 13 ? 10.883 25.641 4.191 1 88.19 13 ARG B C 1
ATOM 725 O O . ARG B 1 13 ? 9.945 24.891 3.879 1 88.19 13 ARG B O 1
ATOM 732 N N . ARG B 1 14 ? 11.867 25.953 3.398 1 89.12 14 ARG B N 1
ATOM 733 C CA . ARG B 1 14 ? 12 25.281 2.104 1 89.12 14 ARG B CA 1
ATOM 734 C C . ARG B 1 14 ? 12.109 23.781 2.27 1 89.12 14 ARG B C 1
ATOM 736 O O . ARG B 1 14 ? 11.5 23.016 1.511 1 89.12 14 ARG B O 1
ATO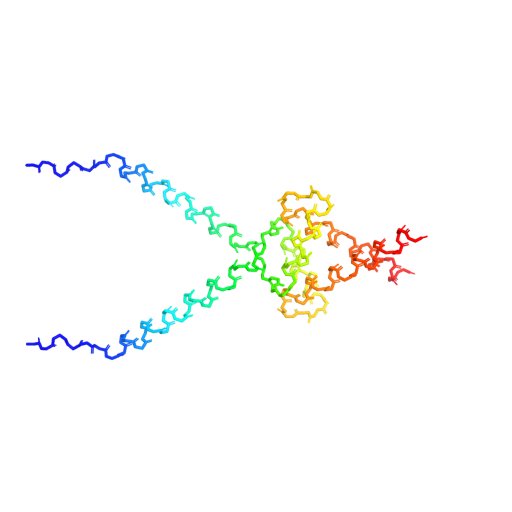M 743 N N . GLN B 1 15 ? 12.953 23.391 3.17 1 92.5 15 GLN B N 1
ATOM 744 C CA . GLN B 1 15 ? 13.117 21.969 3.449 1 92.5 15 GLN B CA 1
ATOM 745 C C . GLN B 1 15 ? 11.797 21.328 3.865 1 92.5 15 GLN B C 1
ATOM 747 O O . GLN B 1 15 ? 11.477 20.219 3.441 1 92.5 15 GLN B O 1
ATOM 752 N N . LYS B 1 16 ? 11.148 22.125 4.648 1 94.81 16 LYS B N 1
ATOM 753 C CA . LYS B 1 16 ? 9.844 21.641 5.074 1 94.81 16 LYS B CA 1
ATOM 754 C C . LYS B 1 16 ? 8.891 21.5 3.891 1 94.81 16 LYS B C 1
ATOM 756 O O . LYS B 1 16 ? 8.148 20.516 3.789 1 94.81 16 LYS B O 1
ATOM 761 N N . HIS B 1 17 ? 8.82 22.547 3.111 1 94.06 17 HIS B N 1
ATOM 762 C CA . HIS B 1 17 ? 7.98 22.547 1.917 1 94.06 17 HIS B CA 1
ATOM 763 C C . HIS B 1 17 ? 8.344 21.375 1 1 94.06 17 HIS B C 1
ATOM 765 O O . HIS B 1 17 ? 7.457 20.672 0.5 1 94.06 17 HIS B O 1
ATOM 771 N N . ASN B 1 18 ? 9.578 21.109 0.755 1 94.88 18 ASN B N 1
ATOM 772 C CA . ASN B 1 18 ? 10.047 20.016 -0.089 1 94.88 18 ASN B CA 1
ATOM 773 C C . ASN B 1 18 ? 9.641 18.656 0.478 1 94.88 18 ASN B C 1
ATOM 775 O O . ASN B 1 18 ? 9.25 17.75 -0.271 1 94.88 18 ASN B O 1
ATOM 779 N N . ARG B 1 19 ? 9.773 18.547 1.778 1 95.88 19 ARG B N 1
ATOM 780 C CA . ARG B 1 19 ? 9.367 17.297 2.436 1 95.88 19 ARG B CA 1
ATOM 781 C C . ARG B 1 19 ? 7.875 17.047 2.252 1 95.88 19 ARG B C 1
ATOM 783 O O . ARG B 1 19 ? 7.465 15.922 1.951 1 95.88 19 ARG B O 1
ATOM 790 N N . ARG B 1 20 ? 7.117 18.078 2.439 1 95.81 20 ARG B N 1
ATOM 791 C CA . ARG B 1 20 ? 5.668 17.984 2.279 1 95.81 20 ARG B CA 1
ATOM 792 C C . ARG B 1 20 ? 5.301 17.531 0.87 1 95.81 20 ARG B C 1
ATOM 794 O O . ARG B 1 20 ? 4.406 16.703 0.691 1 95.81 20 ARG B O 1
ATOM 801 N N . GLN B 1 21 ? 5.922 18.094 -0.113 1 95.81 21 GLN B N 1
ATOM 802 C CA . GLN B 1 21 ? 5.66 17.734 -1.504 1 95.81 21 GLN B CA 1
ATOM 803 C C . GLN B 1 21 ? 6.023 16.281 -1.778 1 95.81 21 GLN B C 1
ATOM 805 O O . GLN B 1 21 ? 5.285 15.57 -2.459 1 95.81 21 GLN B O 1
ATOM 810 N N . ARG B 1 22 ? 7.137 15.82 -1.292 1 95.12 22 ARG B N 1
ATOM 811 C CA . ARG B 1 22 ? 7.566 14.43 -1.452 1 95.12 22 ARG B CA 1
ATOM 812 C C . ARG B 1 22 ? 6.574 13.477 -0.799 1 95.12 22 ARG B C 1
ATOM 814 O O . ARG B 1 22 ? 6.191 12.469 -1.399 1 95.12 22 ARG B O 1
ATOM 821 N N . ASP B 1 23 ? 6.191 13.789 0.321 1 94.88 23 ASP B N 1
ATOM 822 C CA . ASP B 1 23 ? 5.227 12.953 1.031 1 94.88 23 ASP B CA 1
ATOM 823 C C . ASP B 1 23 ? 3.904 12.883 0.271 1 94.88 23 ASP B C 1
ATOM 825 O O . ASP B 1 23 ? 3.293 11.812 0.182 1 94.88 23 ASP B O 1
ATOM 829 N N . GLN B 1 24 ? 3.488 13.984 -0.176 1 96.31 24 GLN B N 1
ATOM 830 C CA . GLN B 1 24 ? 2.238 14.039 -0.927 1 96.31 24 GLN B CA 1
ATOM 831 C C . GLN B 1 24 ? 2.316 13.18 -2.186 1 96.31 24 GLN B C 1
ATOM 833 O O . GLN B 1 24 ? 1.347 12.516 -2.549 1 96.31 24 GLN B O 1
ATOM 838 N N . LYS B 1 25 ? 3.459 13.266 -2.85 1 95.81 25 LYS B N 1
ATOM 839 C CA . LYS B 1 25 ? 3.65 12.461 -4.055 1 95.81 25 LYS B CA 1
ATOM 840 C C . LYS B 1 25 ? 3.6 10.969 -3.736 1 95.81 25 LYS B C 1
ATOM 842 O O . LYS B 1 25 ? 2.967 10.195 -4.461 1 95.81 25 LYS B O 1
ATOM 847 N N . ARG B 1 26 ? 4.215 10.578 -2.674 1 96.19 26 ARG B N 1
ATOM 848 C CA . ARG B 1 26 ? 4.25 9.172 -2.285 1 96.19 26 ARG B CA 1
ATOM 849 C C . ARG B 1 26 ? 2.869 8.68 -1.863 1 96.19 26 ARG B C 1
ATOM 851 O O . ARG B 1 26 ? 2.512 7.527 -2.104 1 96.19 26 ARG B O 1
ATOM 858 N N . ALA B 1 27 ? 2.148 9.586 -1.232 1 96.69 27 ALA B N 1
ATOM 859 C CA . ALA B 1 27 ? 0.831 9.227 -0.716 1 96.69 27 ALA B CA 1
ATOM 860 C C . ALA B 1 27 ? -0.106 8.805 -1.845 1 96.69 27 ALA B C 1
ATOM 862 O O . ALA B 1 27 ? -1.05 8.047 -1.626 1 96.69 27 ALA B O 1
ATOM 863 N N . ARG B 1 28 ? 0.218 9.25 -3.055 1 96.94 28 ARG B N 1
ATOM 864 C CA . ARG B 1 28 ? -0.647 8.984 -4.199 1 96.94 28 ARG B CA 1
ATOM 865 C C . ARG B 1 28 ? -0.562 7.527 -4.633 1 96.94 28 ARG B C 1
ATOM 867 O O . ARG B 1 28 ? -1.474 7.012 -5.285 1 96.94 28 ARG B O 1
ATOM 874 N N . THR B 1 29 ? 0.475 6.809 -4.281 1 98.19 29 THR B N 1
ATOM 875 C CA . THR B 1 29 ? 0.681 5.438 -4.738 1 98.19 29 THR B CA 1
ATOM 876 C C . THR B 1 29 ? 0.771 4.484 -3.553 1 98.19 29 THR B C 1
ATOM 878 O O . THR B 1 29 ? 1.316 3.385 -3.674 1 98.19 29 THR B O 1
ATOM 881 N N . ARG B 1 30 ? 0.307 4.938 -2.441 1 98.62 30 ARG B N 1
ATOM 882 C CA . ARG B 1 30 ? 0.224 4.066 -1.271 1 98.62 30 ARG B CA 1
ATOM 883 C C . ARG B 1 30 ? -1.139 3.391 -1.188 1 98.62 30 ARG B C 1
ATOM 885 O O . ARG B 1 30 ? -2.168 4.02 -1.447 1 98.62 30 ARG B O 1
ATOM 892 N N . VAL B 1 31 ? -1.14 2.123 -0.855 1 98.62 31 VAL B N 1
ATOM 893 C CA . VAL B 1 31 ? -2.365 1.346 -0.703 1 98.62 31 VAL B CA 1
ATOM 894 C C . VAL B 1 31 ? -2.432 0.756 0.704 1 98.62 31 VAL B C 1
ATOM 896 O O . VAL B 1 31 ? -1.414 0.334 1.256 1 98.62 31 VAL B O 1
ATOM 899 N N . ASN B 1 32 ? -3.635 0.838 1.318 1 98.62 32 ASN B N 1
ATOM 900 C CA . ASN B 1 32 ? -3.865 0.22 2.619 1 98.62 32 ASN B CA 1
ATOM 901 C C . ASN B 1 32 ? -4.09 -1.284 2.494 1 98.62 32 ASN B C 1
ATOM 903 O O . ASN B 1 32 ? -5.109 -1.719 1.954 1 98.62 32 ASN B O 1
ATOM 907 N N . ILE B 1 33 ? -3.219 -2.002 3.105 1 98.75 33 ILE B N 1
ATOM 908 C CA . ILE B 1 33 ? -3.33 -3.447 2.939 1 98.75 33 ILE B CA 1
ATOM 909 C C . ILE B 1 33 ? -3.764 -4.086 4.258 1 98.75 33 ILE B C 1
ATOM 911 O O . ILE B 1 33 ? -3.838 -5.312 4.367 1 98.75 33 ILE B O 1
ATOM 915 N N . GLY B 1 34 ? -4.035 -3.346 5.203 1 96.81 34 GLY B N 1
ATOM 916 C CA . GLY B 1 34 ? -4.699 -3.758 6.43 1 96.81 34 GLY B CA 1
ATOM 917 C C . GLY B 1 34 ? -3.982 -4.891 7.141 1 96.81 34 GLY B C 1
ATOM 918 O O . GLY B 1 34 ? -2.775 -4.816 7.375 1 96.81 34 GLY B O 1
ATOM 919 N N . GLY B 1 35 ? -4.797 -5.938 7.457 1 97 35 GLY B N 1
ATOM 920 C CA . GLY B 1 35 ? -4.312 -7.047 8.266 1 97 35 GLY B CA 1
ATOM 921 C C . GLY B 1 35 ? -3.227 -7.855 7.578 1 97 35 GLY B C 1
ATOM 922 O O . GLY B 1 35 ? -2.523 -8.633 8.227 1 97 35 GLY B O 1
ATOM 923 N N . SER B 1 36 ? -3.023 -7.594 6.367 1 98.38 36 SER B N 1
ATOM 924 C CA . SER B 1 36 ? -2 -8.336 5.637 1 98.38 36 SER B CA 1
ATOM 925 C C . SER B 1 36 ? -0.63 -7.684 5.789 1 98.38 36 SER B C 1
ATOM 927 O O . SER B 1 36 ? 0.371 -8.203 5.297 1 98.38 36 SER B O 1
ATOM 929 N N . TYR B 1 37 ? -0.584 -6.66 6.441 1 98.69 37 TYR B N 1
ATOM 930 C CA . TYR B 1 37 ? 0.63 -5.855 6.504 1 98.69 37 TYR B CA 1
ATOM 931 C C . TYR B 1 37 ? 1.796 -6.668 7.059 1 98.69 37 TYR B C 1
ATOM 933 O O . TYR B 1 37 ? 2.906 -6.613 6.523 1 98.69 37 TYR B O 1
ATOM 941 N N . GLU B 1 38 ? 1.558 -7.367 8.18 1 98.44 38 GLU B N 1
ATOM 942 C CA . GLU B 1 38 ? 2.635 -8.141 8.789 1 98.44 38 GLU B CA 1
ATOM 943 C C . GLU B 1 38 ? 3.111 -9.25 7.852 1 98.44 38 GLU B C 1
ATOM 945 O O . GLU B 1 38 ? 4.312 -9.508 7.738 1 98.44 38 GLU B O 1
ATOM 950 N N . ARG B 1 39 ? 2.164 -9.914 7.176 1 98.5 39 ARG B N 1
ATOM 951 C CA . ARG B 1 39 ? 2.525 -10.938 6.199 1 98.5 39 ARG B CA 1
ATOM 952 C C . ARG B 1 39 ? 3.311 -10.336 5.039 1 98.5 39 ARG B C 1
ATOM 954 O O . ARG B 1 39 ? 4.262 -10.945 4.547 1 98.5 39 ARG B O 1
ATOM 961 N N . TRP B 1 40 ? 2.904 -9.227 4.617 1 98.75 40 TRP B N 1
ATOM 962 C CA . TRP B 1 40 ? 3.574 -8.492 3.549 1 98.75 40 TRP B CA 1
ATOM 963 C C . TRP B 1 40 ? 5.016 -8.164 3.93 1 98.75 40 TRP B C 1
ATOM 965 O O . TRP B 1 40 ? 5.938 -8.406 3.148 1 98.75 40 TRP B O 1
ATOM 975 N N . LYS B 1 41 ? 5.184 -7.641 5.102 1 98.56 41 LYS B N 1
ATOM 976 C CA . LYS B 1 41 ? 6.516 -7.293 5.594 1 98.56 41 LYS B CA 1
ATOM 977 C C . LYS B 1 41 ? 7.402 -8.531 5.707 1 98.56 41 LYS B C 1
ATOM 979 O O . LYS B 1 41 ? 8.57 -8.5 5.316 1 98.56 41 LYS B O 1
ATOM 984 N N . ASP B 1 42 ? 6.863 -9.531 6.27 1 98.38 42 ASP B N 1
ATOM 985 C CA . ASP B 1 42 ? 7.613 -10.773 6.426 1 98.38 42 ASP B CA 1
ATOM 986 C C . ASP B 1 42 ? 8.062 -11.32 5.074 1 98.38 42 ASP B C 1
ATOM 988 O O . ASP B 1 42 ? 9.219 -11.727 4.914 1 98.38 42 ASP B O 1
ATOM 992 N N . LEU B 1 43 ? 7.184 -11.359 4.148 1 98.12 43 LEU B N 1
ATOM 993 C CA . LEU B 1 43 ?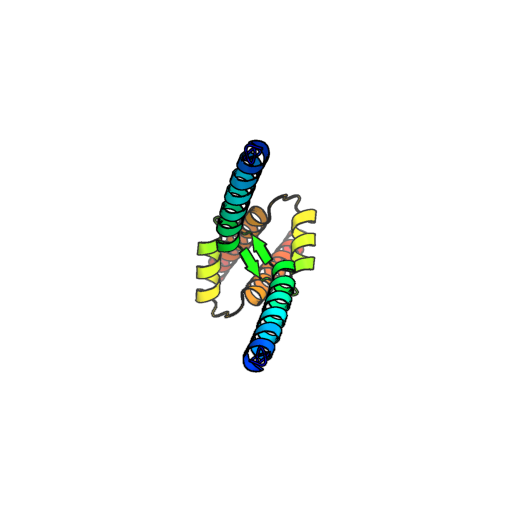 7.508 -11.859 2.82 1 98.12 43 LEU B CA 1
ATOM 994 C C . LEU B 1 43 ? 8.562 -10.984 2.148 1 98.12 43 LEU B C 1
ATOM 996 O O . LEU B 1 43 ? 9.492 -11.5 1.527 1 98.12 43 LEU B O 1
ATOM 1000 N N . ARG B 1 44 ? 8.383 -9.664 2.246 1 98.44 44 ARG B N 1
ATOM 1001 C CA . ARG B 1 44 ? 9.352 -8.742 1.668 1 98.44 44 ARG B CA 1
ATOM 1002 C C . ARG B 1 44 ? 10.75 -9 2.229 1 98.44 44 ARG B C 1
ATOM 1004 O O . ARG B 1 44 ? 11.727 -9.07 1.475 1 98.44 44 ARG B O 1
ATOM 1011 N N . ASP B 1 45 ? 10.82 -9.211 3.525 1 97.94 45 ASP B N 1
ATOM 1012 C CA . ASP B 1 45 ? 12.102 -9.422 4.184 1 97.94 45 ASP B CA 1
ATOM 1013 C C . ASP B 1 45 ? 12.695 -10.781 3.82 1 97.94 45 ASP B C 1
ATOM 1015 O O . ASP B 1 45 ? 13.906 -10.906 3.621 1 97.94 45 ASP B O 1
ATOM 1019 N N . ARG B 1 46 ? 11.859 -11.75 3.736 1 97.25 46 ARG B N 1
ATOM 1020 C CA . ARG B 1 46 ? 12.312 -13.094 3.398 1 97.25 46 ARG B CA 1
ATOM 1021 C C . ARG B 1 46 ? 12.852 -13.156 1.974 1 97.25 46 ARG B C 1
ATOM 1023 O O . ARG B 1 46 ? 13.797 -13.891 1.692 1 97.25 46 ARG B O 1
ATOM 1030 N N . LEU B 1 47 ? 12.32 -12.445 1.078 1 97.12 47 LEU B N 1
ATOM 1031 C CA . LEU B 1 47 ? 12.727 -12.453 -0.325 1 97.12 47 LEU B CA 1
ATOM 1032 C C . LEU B 1 47 ? 13.891 -11.492 -0.562 1 97.12 47 LEU B C 1
ATOM 1034 O O . LEU B 1 47 ? 14.516 -11.523 -1.626 1 97.12 47 LEU B O 1
ATOM 1038 N N . GLY B 1 48 ? 14.148 -10.625 0.362 1 97.56 48 GLY B N 1
ATOM 1039 C CA . GLY B 1 48 ? 15.32 -9.766 0.313 1 97.56 48 GLY B CA 1
ATOM 1040 C C . GLY B 1 48 ? 15.055 -8.43 -0.363 1 97.56 48 GLY B C 1
ATOM 1041 O O . GLY B 1 48 ? 15.984 -7.785 -0.853 1 97.56 48 GLY B O 1
ATOM 1042 N N . TYR B 1 49 ? 13.883 -8.023 -0.553 1 97.69 49 TYR B N 1
ATOM 1043 C CA . TYR B 1 49 ? 13.539 -6.738 -1.155 1 97.69 49 TYR B CA 1
ATOM 1044 C C . TYR B 1 49 ? 13.633 -5.617 -0.131 1 97.69 49 TYR B C 1
ATOM 1046 O O . TYR B 1 49 ? 13.289 -5.801 1.037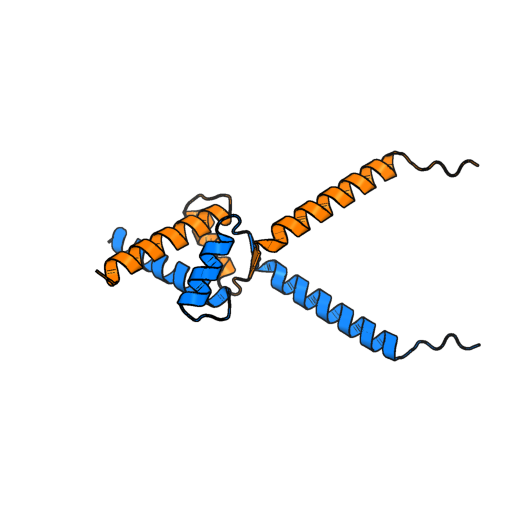 1 97.69 49 TYR B O 1
ATOM 1054 N N . SER B 1 50 ? 14.031 -4.402 -0.579 1 97.25 50 SER B N 1
ATOM 1055 C CA . SER B 1 50 ? 14.07 -3.227 0.287 1 97.25 50 SER B CA 1
ATOM 1056 C C . SER B 1 50 ? 12.82 -2.365 0.109 1 97.25 50 SER B C 1
ATOM 1058 O O . SER B 1 50 ? 12.383 -1.697 1.048 1 97.25 50 SER B O 1
ATOM 1060 N N . LEU B 1 51 ? 12.289 -2.406 -1.077 1 97.38 51 LEU B N 1
ATOM 1061 C CA . LEU B 1 51 ? 11.164 -1.535 -1.409 1 97.38 51 LEU B CA 1
ATOM 1062 C C . LEU B 1 51 ? 9.867 -2.336 -1.521 1 97.38 51 LEU B C 1
ATOM 1064 O O . LEU B 1 51 ? 9.859 -3.439 -2.068 1 97.38 51 LEU B O 1
ATOM 1068 N N . ASN B 1 52 ? 8.836 -1.733 -1.032 1 98.75 52 ASN B N 1
ATOM 1069 C CA . ASN B 1 52 ? 7.512 -2.318 -1.187 1 98.75 52 ASN B CA 1
ATOM 1070 C C . ASN B 1 52 ? 7.102 -2.398 -2.654 1 98.75 52 ASN B C 1
ATOM 1072 O O . ASN B 1 52 ? 6.395 -3.326 -3.055 1 98.75 52 ASN B O 1
ATOM 1076 N N . SER B 1 53 ? 7.523 -1.441 -3.461 1 98.5 53 SER B N 1
ATOM 1077 C CA . SER B 1 53 ? 7.203 -1.416 -4.887 1 98.5 53 SER B CA 1
ATOM 1078 C C . SER B 1 53 ? 7.77 -2.637 -5.602 1 98.5 53 SER B C 1
ATOM 1080 O O . SER B 1 53 ? 7.148 -3.166 -6.523 1 98.5 53 SER B O 1
ATOM 1082 N N . ASP B 1 54 ? 8.875 -3.123 -5.168 1 98.44 54 ASP B N 1
ATOM 1083 C CA . ASP B 1 54 ? 9.492 -4.297 -5.785 1 98.44 54 ASP B CA 1
ATOM 1084 C C . ASP B 1 54 ? 8.688 -5.559 -5.48 1 98.44 54 ASP B C 1
ATOM 1086 O O . ASP B 1 54 ? 8.492 -6.402 -6.355 1 98.44 54 ASP B O 1
ATOM 1090 N N . LEU B 1 55 ? 8.25 -5.723 -4.301 1 98.75 55 LEU B N 1
ATOM 1091 C CA . LEU B 1 55 ? 7.418 -6.863 -3.943 1 98.75 55 LEU B CA 1
ATOM 1092 C C . LEU B 1 55 ? 6.094 -6.832 -4.699 1 98.75 55 LEU B C 1
ATOM 1094 O O . LEU B 1 55 ? 5.602 -7.871 -5.145 1 98.75 55 LEU B O 1
ATOM 1098 N N . ALA B 1 56 ? 5.547 -5.645 -4.816 1 98.94 56 ALA B N 1
ATOM 1099 C CA . ALA B 1 56 ? 4.281 -5.5 -5.535 1 98.94 56 ALA B CA 1
ATOM 1100 C C . ALA B 1 56 ? 4.418 -5.957 -6.984 1 98.94 56 ALA B C 1
ATOM 1102 O O . ALA B 1 56 ? 3.543 -6.645 -7.512 1 98.94 56 ALA B O 1
ATOM 1103 N N . VA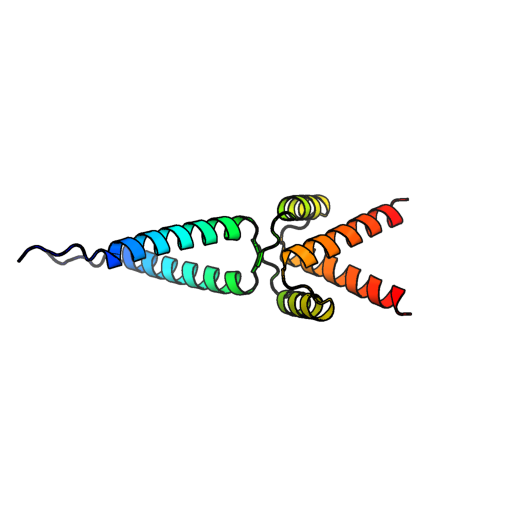L B 1 57 ? 5.547 -5.57 -7.656 1 98.69 57 VAL B N 1
ATOM 1104 C CA . VAL B 1 57 ? 5.793 -5.98 -9.031 1 98.69 57 VAL B CA 1
ATOM 1105 C C . VAL B 1 57 ? 5.863 -7.504 -9.117 1 98.69 57 VAL B C 1
ATOM 1107 O O . VAL B 1 57 ? 5.27 -8.109 -10.008 1 98.69 57 VAL B O 1
ATOM 1110 N N . LEU B 1 58 ? 6.535 -8.109 -8.195 1 98.75 58 LEU B N 1
ATOM 1111 C CA . LEU B 1 58 ? 6.688 -9.562 -8.18 1 98.75 58 LEU B CA 1
ATOM 1112 C C . LEU B 1 58 ? 5.332 -10.25 -8.023 1 98.75 58 LEU B C 1
ATOM 1114 O O . LEU B 1 58 ? 5.02 -11.188 -8.758 1 98.75 58 LEU B O 1
ATOM 1118 N N . LEU B 1 59 ? 4.551 -9.781 -7.066 1 98.69 59 LEU B N 1
ATOM 1119 C CA . LEU B 1 59 ? 3.262 -10.406 -6.789 1 98.69 59 LEU B CA 1
ATOM 1120 C C . LEU B 1 59 ? 2.314 -10.25 -7.973 1 98.69 59 LEU B C 1
ATOM 1122 O O . LEU B 1 59 ? 1.637 -11.211 -8.359 1 98.69 59 LEU B O 1
ATOM 1126 N N . LEU B 1 60 ? 2.307 -9.078 -8.539 1 98.69 60 LEU B N 1
ATOM 1127 C CA . LEU B 1 60 ? 1.441 -8.828 -9.688 1 98.69 60 LEU B CA 1
ATOM 1128 C C . LEU B 1 60 ? 1.875 -9.664 -10.891 1 98.69 60 LEU B C 1
ATOM 1130 O O . LEU B 1 60 ? 1.039 -10.266 -11.562 1 98.69 60 LEU B O 1
ATOM 1134 N N . ASP B 1 61 ? 3.168 -9.703 -11.102 1 98.38 61 ASP B N 1
ATOM 1135 C CA . ASP B 1 61 ? 3.674 -10.469 -12.234 1 98.38 61 ASP B CA 1
ATOM 1136 C C . ASP B 1 61 ? 3.361 -11.953 -12.086 1 98.38 61 ASP B C 1
ATOM 1138 O O . ASP B 1 61 ? 2.912 -12.594 -13.039 1 98.38 61 ASP B O 1
ATOM 1142 N N . ARG B 1 62 ? 3.568 -12.477 -10.969 1 98.06 62 ARG B N 1
ATOM 1143 C CA . ARG B 1 62 ? 3.312 -13.898 -10.758 1 98.06 62 ARG B CA 1
ATOM 1144 C C . ARG B 1 62 ? 1.822 -14.211 -10.859 1 98.06 62 ARG B C 1
ATOM 1146 O O . ARG B 1 62 ? 1.436 -15.258 -11.375 1 98.06 62 ARG B O 1
ATOM 1153 N N . PHE B 1 63 ? 1.047 -13.328 -10.367 1 98.25 63 PHE B N 1
ATOM 1154 C CA . PHE B 1 63 ? -0.395 -13.539 -10.43 1 98.25 63 PHE B CA 1
ATOM 1155 C C . PHE B 1 63 ? -0.888 -13.508 -11.867 1 98.25 63 PHE B C 1
ATOM 1157 O O . PHE B 1 63 ? -1.715 -14.336 -12.266 1 98.25 63 PHE B O 1
ATOM 1164 N N . ILE B 1 64 ? -0.397 -12.547 -12.68 1 97 64 ILE B N 1
ATOM 1165 C CA . ILE B 1 64 ? -0.788 -12.438 -14.078 1 97 64 ILE B CA 1
ATOM 1166 C C . ILE B 1 64 ? -0.349 -13.688 -14.836 1 97 64 ILE B C 1
ATOM 1168 O O . ILE B 1 64 ? -1.099 -14.219 -15.656 1 97 64 ILE B O 1
ATOM 1172 N N . ILE B 1 65 ? 0.793 -14.156 -14.516 1 96.94 65 ILE B N 1
ATOM 1173 C CA . ILE B 1 65 ? 1.275 -15.391 -15.125 1 96.94 65 ILE B CA 1
ATOM 1174 C C . ILE B 1 65 ? 0.349 -16.547 -14.742 1 96.94 65 ILE B C 1
ATOM 1176 O O . ILE B 1 65 ? 0.001 -17.375 -15.586 1 96.94 65 ILE B O 1
ATOM 1180 N N . LEU B 1 66 ? 0.044 -16.562 -13.492 1 95.62 66 LEU B N 1
ATOM 1181 C CA . LEU B 1 66 ? -0.855 -17.594 -13.008 1 95.62 66 LEU B CA 1
ATOM 1182 C C . LEU B 1 66 ? -2.199 -17.531 -13.727 1 95.62 66 LEU B C 1
ATOM 1184 O O . LEU B 1 66 ? -2.75 -18.562 -14.109 1 95.62 66 LEU B O 1
ATOM 1188 N N . ILE B 1 67 ? -2.764 -16.391 -13.977 1 95.19 67 ILE B N 1
ATOM 1189 C CA . ILE B 1 67 ? -4.039 -16.203 -14.656 1 95.19 67 ILE B CA 1
ATOM 1190 C C . ILE B 1 67 ? -3.928 -16.656 -16.109 1 95.19 67 ILE B C 1
ATOM 1192 O O . ILE B 1 67 ? -4.828 -17.328 -16.625 1 95.19 67 ILE B O 1
ATOM 1196 N N . PHE B 1 68 ? -2.83 -16.344 -16.688 1 95.19 68 PHE B N 1
ATOM 1197 C CA . PHE B 1 68 ? -2.604 -16.734 -18.078 1 95.19 68 PHE B CA 1
ATOM 1198 C C . PHE B 1 68 ? -2.521 -18.25 -18.203 1 95.19 68 PHE B C 1
ATOM 1200 O O . PHE B 1 68 ? -3.035 -18.812 -19.172 1 95.19 68 PHE B O 1
ATOM 1207 N N . LEU B 1 69 ? -1.905 -18.844 -17.188 1 93.88 69 LEU B N 1
ATOM 1208 C CA . LEU B 1 69 ? -1.737 -20.297 -17.219 1 93.88 69 LEU B CA 1
ATOM 1209 C C . LEU B 1 69 ? -3.064 -21 -16.953 1 93.88 69 LEU B C 1
ATOM 1211 O O . LEU B 1 69 ? -3.314 -22.078 -17.5 1 93.88 69 LEU B O 1
ATOM 1215 N N . VAL B 1 70 ? -3.939 -20.406 -16.188 1 91.88 70 VAL B N 1
ATOM 1216 C CA . VAL B 1 70 ? -5.211 -21.031 -15.828 1 91.88 70 VAL B CA 1
ATOM 1217 C C . VAL B 1 70 ? -6.227 -20.812 -16.953 1 91.88 70 VAL B C 1
ATOM 1219 O O . VAL B 1 70 ? -7.109 -21.641 -17.156 1 91.88 70 VAL B O 1
ATOM 1222 N N . MET B 1 71 ? -6.168 -19.719 -17.672 1 90.62 71 MET B N 1
ATOM 1223 C CA . MET B 1 71 ? -7.109 -19.391 -18.734 1 90.62 71 MET B CA 1
ATOM 1224 C C . MET B 1 71 ? -6.734 -20.094 -20.031 1 90.62 71 MET B C 1
ATOM 1226 O O . MET B 1 71 ? -7.562 -20.234 -20.938 1 90.62 71 MET B O 1
ATOM 1230 N N . ARG B 1 72 ? -5.512 -20.578 -20.234 1 82 72 ARG B N 1
ATOM 1231 C CA . ARG B 1 72 ? -5.102 -21.391 -21.375 1 82 72 ARG B CA 1
ATOM 1232 C C . ARG B 1 72 ? -5.352 -22.875 -21.109 1 82 72 ARG B C 1
ATOM 1234 O O . ARG B 1 72 ? -5.777 -23.609 -22 1 82 72 ARG B O 1
#

Solvent-accessible surface area (backbone atoms only — not comparable to full-atom values): 8106 Å² total; per-residue (Å²): 132,79,82,70,77,52,64,64,54,52,54,49,47,51,52,48,51,52,49,53,52,52,50,55,58,50,56,73,29,41,44,49,25,49,89,41,36,66,59,49,51,51,50,34,57,73,74,65,53,90,48,55,31,58,49,47,47,53,43,50,51,51,49,51,51,50,50,53,62,69,75,103,131,79,81,70,78,53,64,65,54,51,54,47,47,51,51,48,53,53,49,52,51,53,50,55,57,49,57,72,28,42,45,49,25,50,89,41,38,65,59,50,52,51,50,34,57,72,73,67,53,90,48,56,31,58,49,47,49,52,44,52,51,52,49,52,51,49,50,52,62,71,74,103

Radius of gyration: 22.25 Å; Cα contacts (8 Å, |Δi|>4): 84; chains: 2; bounding box: 38×76×47 Å

pLDDT: mean 91.52, std 12.48, range [45.34, 98.94]

Organism: NCBI:txid47308

Sequence (144 aa):
QRSLHNPRRKCGRRQKHNRRQRDQKRARTRVNIGGSYERWKDLRDRLGYSLNSDLAVLLLDRFIILIFLVMRQRSLHNPRRKCGRRQKHNRRQRDQKRARTRVNIGGSYERWKDLRDRLGYSLNSDLAVLLLDRFIILIFLVMR

Secondary structure (DSSP, 8-state):
------HHHHHHHHHHHHHHHHHHHHHTTEEE-GGGHHHHHHHHHHHT-S-HHHHHHHHHHHHHHHHHHHH-/------HHHHHHHHHHHHHHHHHHHHHTTEEE-GGGHHHHHHHHHHHT-S-HHHHHHHHHHHHHHHHHHHH-

Nearest PDB structures (foldseek):
  7vp4-assembly1_B  TM=8.834E-01  e=2.834E-01  Arabidopsis thaliana
  7vp2-assembly1_B  TM=8.384E-01  e=4.287E-01  Arabidopsis thaliana
  7vp4-assembly3_J  TM=8.414E-01  e=9.810E-01  Arabidopsis thaliana
  7vp4-assembly1_B  TM=8.835E-01  e=3.434E-01  Arabidopsis thaliana
  7vp2-assembly1_B  TM=8.381E-01  e=5.161E-01  Arabidopsis thaliana